Protein AF-A0A2W6HWA1-F1 (afdb_monomer)

Sequence (67 aa):
MFIRQPDHNPEHTRELHAAIRAGKIKALHALIKKGVYVDGTAFDLVRGHMPKQEERLRDHQRKTYYA

Mean predicted aligned error: 5.78 Å

Organism: Stenotrophomonas maltophilia (NCBI:txid40324)

Nearest PDB structures (foldseek):
  8g42-assembly1_A  TM=7.841E-01  e=1.814E-01  synthetic construct
  5oou-assembly1_A  TM=6.724E-01  e=3.196E-01  synthetic construct
  3q9u-assembly1_C  TM=8.084E-01  e=1.049E+00  Escherichia coli
  5lem-assembly1_A  TM=7.628E-01  e=1.244E+00  synthetic construct
  6qfo-assembly1_A  TM=7.590E-01  e=1.474E+00  Bifidobacterium longum

Foldseek 3Di:
DPLQQQPAPVVLQVQLLVCLQVLPPVSNVVSLVVRHDDDPSSLVSCVVRPVVCNVVSVVSNCSNHVD

Solvent-accessible surface area (backbone atoms only — not comparable to full-atom values): 3797 Å² total; per-residue (Å²): 131,79,59,55,73,47,50,79,47,68,67,58,36,50,52,46,43,50,23,33,71,68,58,35,63,71,56,40,51,52,43,55,75,72,40,49,42,78,58,71,64,50,53,56,41,20,58,76,55,38,52,90,47,42,67,57,52,52,52,50,48,48,60,43,75,75,80

pLDDT: mean 80.81, std 12.6, range [39.31, 90.88]

Radius of gyration: 11.02 Å; Cα contacts (8 Å, |Δi|>4): 74; chains: 1; bounding box: 35×19×20 Å

Secondary structure (DSSP, 8-state):
------B--HHHHHHHHHHHHTT-HHHHHHHHHHTBPP-HHHHHHHHHH-GGGHHHHHHHHHHHH--

Structure (mmCIF, N/CA/C/O backbone):
data_AF-A0A2W6HWA1-F1
#
_entry.id   AF-A0A2W6HWA1-F1
#
loop_
_atom_site.group_PDB
_atom_site.id
_atom_site.type_sy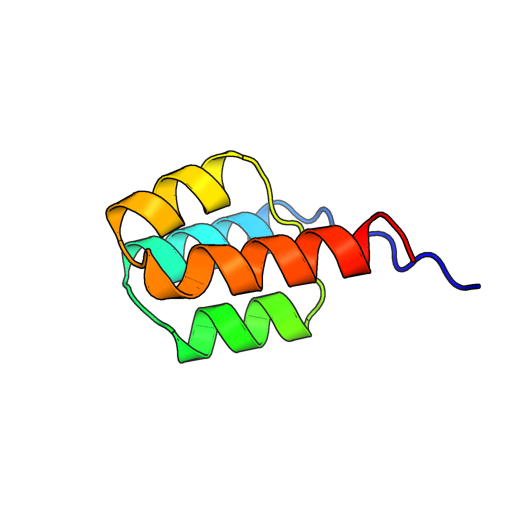mbol
_atom_site.label_atom_id
_atom_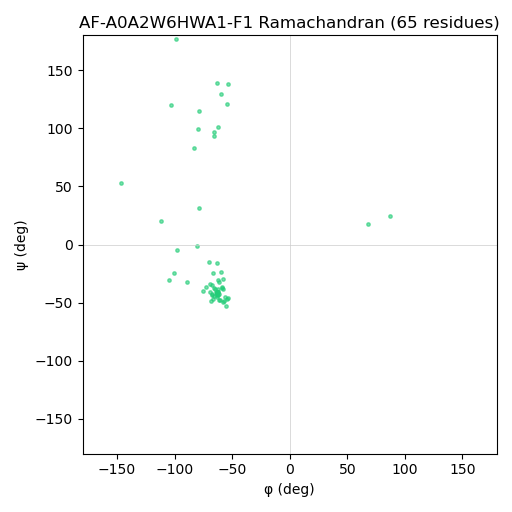site.label_alt_id
_atom_site.label_comp_id
_atom_site.label_asym_id
_atom_site.label_entity_id
_atom_site.label_seq_id
_atom_site.pdbx_PDB_ins_code
_atom_site.Cartn_x
_atom_site.Cartn_y
_atom_site.Cartn_z
_atom_site.occupancy
_atom_site.B_iso_or_equiv
_atom_site.auth_seq_id
_atom_site.auth_comp_id
_atom_site.auth_asym_id
_atom_site.auth_atom_id
_atom_site.pdbx_PDB_model_num
ATOM 1 N N . MET A 1 1 ? 24.433 2.637 -6.794 1.00 39.31 1 MET A N 1
ATOM 2 C CA . MET A 1 1 ? 23.020 2.936 -6.491 1.00 39.31 1 MET A CA 1
ATOM 3 C C . MET A 1 1 ? 22.200 1.949 -7.306 1.00 39.31 1 MET A C 1
ATOM 5 O O . MET A 1 1 ? 22.148 2.075 -8.520 1.00 39.31 1 MET A O 1
ATOM 9 N N . PHE A 1 2 ? 21.762 0.846 -6.689 1.00 44.62 2 PHE A N 1
ATOM 10 C CA . PHE A 1 2 ? 20.945 -0.157 -7.377 1.00 44.62 2 PHE A CA 1
ATOM 11 C C . PHE A 1 2 ? 19.523 0.387 -7.410 1.00 44.62 2 PHE A C 1
ATOM 13 O O . PHE A 1 2 ? 18.823 0.307 -6.402 1.00 44.62 2 PHE A O 1
ATOM 20 N N . ILE A 1 3 ? 19.126 0.959 -8.542 1.00 46.47 3 ILE A N 1
ATOM 21 C CA . ILE A 1 3 ? 17.737 1.337 -8.789 1.00 46.47 3 ILE A CA 1
ATOM 22 C C . ILE A 1 3 ? 16.960 0.018 -8.755 1.00 46.47 3 ILE A C 1
ATOM 24 O O . ILE A 1 3 ? 17.067 -0.799 -9.673 1.00 46.47 3 ILE A O 1
ATOM 28 N N . ARG A 1 4 ? 16.289 -0.275 -7.634 1.00 51.28 4 ARG A N 1
ATOM 29 C CA . ARG A 1 4 ? 15.430 -1.454 -7.500 1.00 51.28 4 ARG A CA 1
ATOM 30 C C . ARG A 1 4 ? 14.284 -1.231 -8.472 1.00 51.28 4 ARG A C 1
ATOM 32 O O . ARG A 1 4 ? 13.326 -0.546 -8.136 1.00 51.28 4 ARG A O 1
ATOM 39 N N . GLN A 1 5 ? 14.417 -1.756 -9.688 1.00 57.88 5 GLN A N 1
ATOM 40 C CA . GLN A 1 5 ? 13.317 -1.743 -10.637 1.00 57.88 5 GLN A CA 1
ATOM 41 C C . GLN A 1 5 ? 12.125 -2.399 -9.932 1.00 57.88 5 GLN A C 1
ATOM 43 O O . GLN A 1 5 ? 12.280 -3.524 -9.440 1.00 57.88 5 GLN A O 1
ATOM 48 N N . PRO A 1 6 ? 10.989 -1.693 -9.784 1.00 63.47 6 PRO A N 1
ATOM 49 C CA . PRO A 1 6 ? 9.804 -2.291 -9.198 1.00 63.47 6 PRO A CA 1
ATOM 50 C C . PRO A 1 6 ? 9.485 -3.568 -9.962 1.00 63.47 6 PRO A C 1
ATOM 52 O O . PRO A 1 6 ? 9.583 -3.595 -11.191 1.00 63.47 6 PRO A O 1
ATOM 55 N N . ASP A 1 7 ? 9.109 -4.614 -9.234 1.00 64.06 7 ASP A N 1
ATOM 56 C CA . ASP A 1 7 ? 8.672 -5.855 -9.855 1.00 64.06 7 ASP A CA 1
ATOM 57 C C . ASP A 1 7 ? 7.364 -5.555 -10.593 1.00 64.06 7 ASP A C 1
ATOM 59 O O . ASP A 1 7 ? 6.290 -5.462 -9.994 1.00 64.06 7 ASP A O 1
ATOM 63 N N . HIS A 1 8 ? 7.482 -5.306 -11.897 1.00 65.62 8 HIS A N 1
ATOM 64 C CA . HIS A 1 8 ? 6.388 -4.936 -12.793 1.00 65.62 8 HIS A CA 1
ATOM 65 C C . HIS A 1 8 ? 5.568 -6.173 -13.185 1.00 65.62 8 HIS A C 1
ATOM 67 O O . HIS A 1 8 ? 5.060 -6.275 -14.301 1.00 65.62 8 HIS A O 1
ATOM 73 N N . ASN A 1 9 ? 5.485 -7.153 -12.283 1.00 71.94 9 ASN A N 1
ATOM 74 C CA . ASN A 1 9 ? 4.737 -8.365 -12.513 1.00 71.94 9 ASN A CA 1
ATOM 75 C C . ASN A 1 9 ? 3.242 -8.074 -12.284 1.00 71.94 9 ASN A C 1
ATOM 77 O O . ASN A 1 9 ? 2.841 -7.780 -11.149 1.00 71.94 9 ASN A O 1
ATOM 81 N N . PRO A 1 10 ? 2.396 -8.165 -13.327 1.00 71.62 10 PRO A N 1
ATOM 82 C CA . PRO A 1 10 ? 0.970 -7.861 -13.221 1.00 71.62 10 PRO A CA 1
ATOM 83 C C . PRO A 1 10 ? 0.236 -8.739 -12.197 1.00 71.62 10 PRO A C 1
ATOM 85 O O . PRO A 1 10 ? -0.800 -8.331 -11.669 1.00 71.62 10 PRO A O 1
ATOM 88 N N . GLU A 1 11 ? 0.761 -9.926 -11.883 1.00 79.69 11 GLU A N 1
ATOM 89 C CA . GLU A 1 11 ? 0.198 -10.815 -10.863 1.00 79.69 11 GLU A CA 1
ATOM 90 C C . GLU A 1 11 ? 0.324 -10.219 -9.454 1.00 79.69 11 GLU A C 1
ATOM 92 O O . GLU A 1 11 ? -0.667 -10.124 -8.726 1.00 79.69 11 GLU A O 1
ATOM 97 N N . HIS A 1 12 ? 1.504 -9.707 -9.100 1.00 80.56 12 HIS A N 1
ATOM 98 C CA . HIS A 1 12 ? 1.736 -9.083 -7.798 1.00 80.56 12 HIS A CA 1
ATOM 99 C C . HIS A 1 12 ? 0.959 -7.766 -7.640 1.00 80.56 12 HIS A C 1
ATOM 101 O O . HIS A 1 12 ? 0.460 -7.461 -6.553 1.00 80.56 12 HIS A O 1
ATOM 107 N N . THR A 1 13 ? 0.795 -6.995 -8.720 1.00 82.81 13 THR A N 1
ATOM 108 C CA . THR A 1 13 ? -0.045 -5.785 -8.718 1.00 82.81 13 THR A CA 1
ATOM 109 C C . THR A 1 13 ? -1.526 -6.129 -8.516 1.00 82.81 13 THR A C 1
ATOM 111 O O . THR A 1 13 ? -2.227 -5.447 -7.767 1.00 82.81 13 THR A O 1
ATOM 114 N N . ARG A 1 14 ? -2.017 -7.236 -9.092 1.00 86.12 14 ARG A N 1
ATOM 115 C CA . ARG A 1 14 ? -3.380 -7.734 -8.824 1.00 86.12 14 ARG A CA 1
ATOM 116 C C . ARG A 1 14 ? -3.571 -8.140 -7.364 1.00 86.12 14 ARG A C 1
ATOM 118 O O . ARG A 1 14 ? -4.602 -7.802 -6.778 1.00 86.12 14 ARG A O 1
ATOM 125 N N . GLU A 1 15 ? -2.591 -8.810 -6.762 1.00 88.31 15 GLU A N 1
ATOM 126 C CA . GLU A 1 15 ? -2.624 -9.140 -5.331 1.00 88.31 15 GLU A CA 1
ATOM 127 C C . GLU A 1 15 ? -2.651 -7.884 -4.450 1.00 88.31 15 GLU A C 1
ATOM 129 O O . GLU A 1 15 ? -3.395 -7.836 -3.466 1.00 88.31 15 GLU A O 1
ATOM 134 N N . LEU A 1 16 ? -1.911 -6.837 -4.832 1.00 88.19 16 LEU A N 1
ATOM 135 C CA . LEU A 1 16 ? -1.938 -5.537 -4.158 1.00 88.19 16 LEU A CA 1
ATOM 136 C C . LEU A 1 16 ? -3.338 -4.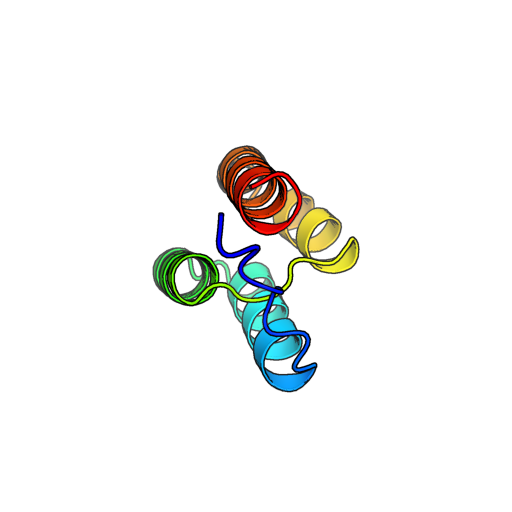916 -4.203 1.00 88.19 16 LEU A C 1
ATOM 138 O O . LEU A 1 16 ? -3.869 -4.521 -3.165 1.00 88.19 16 LEU A O 1
ATOM 142 N N . HIS A 1 17 ? -3.977 -4.895 -5.373 1.00 90.12 17 HIS A N 1
ATOM 143 C CA . HIS A 1 17 ? -5.340 -4.377 -5.525 1.00 90.12 17 HIS A CA 1
ATOM 144 C C . HIS A 1 17 ? -6.355 -5.166 -4.704 1.00 90.12 17 HIS A C 1
ATOM 146 O O . HIS A 1 17 ? -7.210 -4.577 -4.039 1.00 90.12 17 HIS A O 1
ATOM 152 N N . ALA A 1 18 ? -6.245 -6.496 -4.707 1.00 90.38 18 ALA A N 1
ATOM 153 C CA . ALA A 1 18 ? -7.108 -7.360 -3.915 1.00 90.38 18 ALA A CA 1
ATOM 154 C C . ALA A 1 18 ? -6.927 -7.112 -2.409 1.00 90.38 18 ALA A C 1
ATOM 156 O O . ALA A 1 18 ? -7.914 -7.026 -1.677 1.00 90.38 18 ALA A O 1
ATOM 157 N N . ALA A 1 19 ? -5.686 -6.938 -1.944 1.00 90.88 19 ALA A N 1
ATOM 158 C CA . ALA A 1 19 ? -5.394 -6.621 -0.550 1.00 90.88 19 ALA A CA 1
ATOM 159 C C . ALA A 1 19 ? -5.993 -5.271 -0.126 1.00 90.88 19 ALA A C 1
ATOM 161 O O . ALA A 1 19 ? -6.554 -5.182 0.969 1.00 90.88 19 ALA A O 1
ATOM 162 N N . ILE A 1 20 ? -5.922 -4.254 -0.993 1.00 90.25 20 ILE A N 1
ATOM 163 C CA . ILE A 1 20 ? -6.491 -2.924 -0.735 1.00 90.25 20 ILE A CA 1
ATOM 164 C C . ILE A 1 20 ? -8.023 -2.979 -0.706 1.00 90.25 20 ILE A C 1
ATOM 166 O O . ILE A 1 20 ? -8.622 -2.523 0.267 1.00 90.25 20 ILE A O 1
ATOM 170 N N . ARG A 1 21 ? -8.666 -3.604 -1.705 1.00 89.94 21 ARG A N 1
ATOM 171 C CA . ARG A 1 21 ? -10.135 -3.776 -1.731 1.00 89.94 21 ARG A CA 1
ATOM 172 C C . ARG A 1 21 ? -10.651 -4.544 -0.519 1.00 89.94 21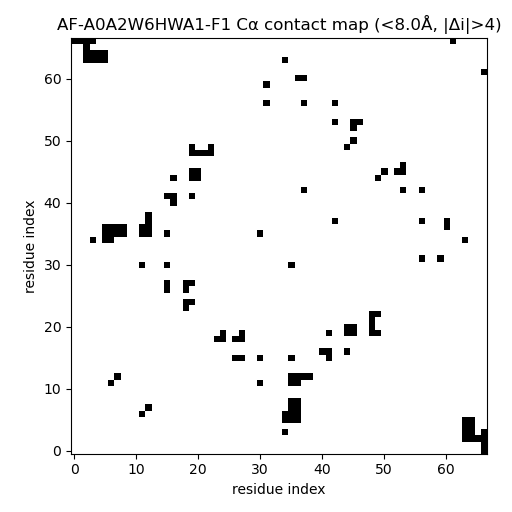 ARG A C 1
ATOM 174 O O . ARG A 1 21 ? -11.715 -4.230 0.000 1.00 89.94 21 ARG A O 1
ATOM 181 N N . ALA A 1 22 ? -9.896 -5.539 -0.060 1.00 89.31 22 ALA A N 1
ATOM 182 C CA . ALA A 1 22 ? -10.243 -6.335 1.112 1.00 89.31 22 ALA A CA 1
ATOM 183 C C . ALA A 1 22 ? -9.897 -5.658 2.454 1.00 89.31 22 ALA A C 1
ATOM 185 O O . ALA A 1 22 ? -10.122 -6.262 3.501 1.00 89.31 22 ALA A O 1
ATOM 186 N N . GLY A 1 23 ? -9.299 -4.458 2.459 1.00 87.94 23 GLY A N 1
ATOM 187 C CA . GLY A 1 23 ? -8.900 -3.767 3.691 1.00 87.94 23 GLY A CA 1
ATOM 188 C C . GLY A 1 23 ? -7.759 -4.451 4.460 1.00 87.94 23 GLY A C 1
ATOM 189 O O . GLY A 1 23 ? -7.559 -4.203 5.652 1.00 87.94 23 GLY A O 1
ATOM 190 N N . LYS A 1 24 ? -6.996 -5.347 3.820 1.00 90.88 24 LYS A N 1
ATOM 191 C CA . LYS A 1 24 ? -5.988 -6.192 4.478 1.00 90.88 24 LYS A CA 1
ATOM 192 C C . LYS A 1 24 ? -4.659 -5.450 4.657 1.00 90.88 24 LYS A C 1
ATOM 194 O O . LYS A 1 24 ? -3.710 -5.658 3.905 1.00 90.88 24 LYS A O 1
ATOM 199 N N . ILE A 1 25 ? -4.551 -4.652 5.725 1.00 87.88 25 ILE A N 1
ATOM 200 C CA . ILE A 1 25 ? -3.355 -3.837 6.048 1.00 87.88 25 ILE A CA 1
ATOM 201 C C . ILE A 1 25 ? -2.064 -4.669 6.088 1.00 87.88 25 ILE A C 1
ATOM 203 O O . ILE A 1 25 ? -1.053 -4.276 5.510 1.00 87.88 25 ILE A O 1
ATOM 207 N N . LYS A 1 26 ? -2.084 -5.836 6.748 1.00 88.69 26 LYS A N 1
ATOM 208 C CA . LYS A 1 26 ? -0.891 -6.694 6.871 1.00 88.69 26 LYS A CA 1
ATOM 209 C C . LYS A 1 26 ? -0.401 -7.205 5.511 1.00 88.69 26 LYS A C 1
ATOM 211 O O . LYS A 1 26 ? 0.801 -7.211 5.267 1.00 88.69 26 LYS A O 1
ATOM 216 N N . ALA A 1 27 ? -1.326 -7.596 4.632 1.00 88.00 27 ALA A N 1
ATOM 217 C CA . ALA A 1 27 ? -0.999 -8.056 3.283 1.00 88.00 27 ALA A CA 1
ATOM 218 C C . ALA A 1 27 ? -0.450 -6.905 2.429 1.00 88.00 27 ALA A C 1
ATOM 220 O O . ALA A 1 27 ? 0.592 -7.056 1.797 1.00 88.00 27 ALA A O 1
ATOM 221 N N . LEU A 1 28 ? -1.080 -5.728 2.507 1.00 87.38 28 LEU A N 1
ATOM 222 C CA . LEU A 1 28 ? -0.591 -4.511 1.861 1.00 87.38 28 LEU A CA 1
ATOM 223 C C . LEU A 1 28 ? 0.857 -4.193 2.273 1.00 87.38 28 LEU A C 1
ATOM 225 O O . LEU A 1 28 ? 1.706 -3.946 1.421 1.00 87.38 28 LEU A O 1
ATOM 229 N N . HIS A 1 29 ? 1.173 -4.247 3.571 1.00 87.81 29 HIS A N 1
ATOM 230 C CA . HIS A 1 29 ? 2.537 -3.997 4.058 1.00 87.81 29 HIS A CA 1
ATOM 231 C C . HIS A 1 29 ? 3.544 -5.039 3.580 1.00 87.81 29 HIS A C 1
ATOM 233 O O . HIS A 1 29 ? 4.677 -4.672 3.271 1.00 87.81 29 HIS A O 1
ATOM 239 N N . ALA A 1 30 ? 3.156 -6.313 3.514 1.00 89.62 30 ALA A N 1
ATOM 240 C CA . ALA A 1 30 ? 4.022 -7.371 3.003 1.00 89.62 30 ALA A CA 1
ATOM 241 C C . ALA A 1 30 ? 4.365 -7.152 1.519 1.00 89.62 30 ALA A C 1
ATOM 243 O O . ALA A 1 30 ? 5.532 -7.254 1.144 1.00 89.62 30 ALA A O 1
ATOM 244 N N . LEU A 1 31 ? 3.374 -6.778 0.703 1.00 86.38 31 LEU A N 1
ATOM 245 C CA . LEU A 1 31 ? 3.547 -6.506 -0.728 1.00 86.38 31 LEU A CA 1
ATOM 246 C C . LEU A 1 31 ? 4.392 -5.249 -0.977 1.00 86.38 31 LEU A C 1
ATOM 248 O O . LEU A 1 31 ? 5.327 -5.278 -1.774 1.00 86.38 31 LEU A O 1
ATOM 252 N N . ILE A 1 32 ? 4.147 -4.179 -0.219 1.00 85.25 32 ILE A N 1
ATOM 253 C CA . ILE A 1 32 ? 4.985 -2.972 -0.232 1.00 85.25 32 ILE A CA 1
ATOM 254 C C . ILE A 1 32 ? 6.441 -3.322 0.113 1.00 85.25 32 ILE A C 1
ATOM 256 O O . ILE A 1 32 ? 7.360 -2.974 -0.623 1.00 85.25 32 ILE A O 1
ATOM 260 N N . LYS A 1 33 ? 6.671 -4.093 1.185 1.00 84.69 33 LYS A N 1
ATOM 261 C CA . LYS A 1 33 ? 8.023 -4.513 1.594 1.00 84.69 33 LYS A CA 1
ATOM 262 C C . LYS A 1 33 ? 8.718 -5.382 0.539 1.00 84.69 33 LYS A C 1
ATOM 264 O O . LYS A 1 33 ? 9.943 -5.335 0.434 1.00 84.69 33 LYS A O 1
ATOM 269 N N . LYS A 1 34 ? 7.953 -6.159 -0.235 1.00 83.75 34 LYS A N 1
ATOM 270 C CA . LYS A 1 34 ? 8.457 -6.988 -1.340 1.00 83.75 34 LYS A CA 1
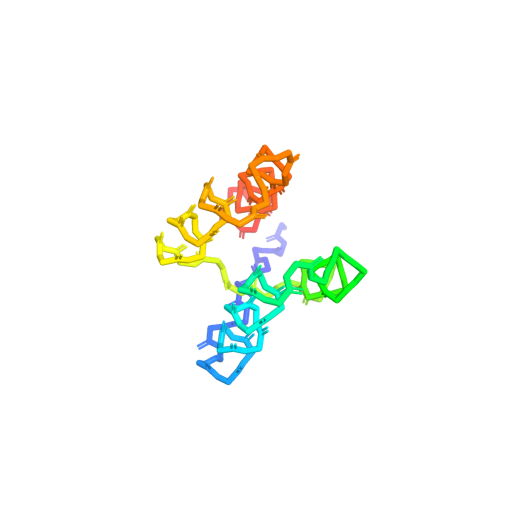ATOM 271 C C . LYS A 1 34 ? 8.924 -6.151 -2.542 1.00 83.75 34 LYS A C 1
ATOM 273 O O . LYS A 1 34 ? 9.661 -6.670 -3.367 1.00 83.75 34 LYS A O 1
ATOM 278 N N . GLY A 1 35 ? 8.563 -4.866 -2.617 1.00 82.25 35 GLY A N 1
ATOM 279 C CA . GLY A 1 35 ? 8.931 -4.006 -3.746 1.00 82.25 35 GLY A CA 1
ATOM 280 C C . GLY A 1 35 ? 7.939 -4.064 -4.906 1.00 82.25 35 GLY A C 1
ATOM 281 O O . GLY A 1 35 ? 8.323 -3.806 -6.043 1.00 82.25 35 GLY A O 1
ATOM 282 N N . VAL A 1 36 ? 6.680 -4.429 -4.633 1.00 84.31 36 VAL A N 1
ATOM 283 C CA . VAL A 1 36 ? 5.641 -4.519 -5.668 1.00 84.31 36 VAL A CA 1
ATOM 284 C C . VAL A 1 36 ? 5.385 -3.146 -6.287 1.00 84.31 36 VAL A C 1
ATOM 286 O O . VAL A 1 36 ? 5.332 -2.131 -5.579 1.00 84.31 36 VAL A O 1
ATOM 289 N N . TYR A 1 37 ? 5.224 -3.140 -7.611 1.00 82.50 37 TYR A N 1
ATOM 290 C CA . TYR A 1 37 ? 4.846 -1.969 -8.389 1.00 82.50 37 TYR A CA 1
ATOM 291 C C . TYR A 1 37 ? 3.485 -1.423 -7.937 1.00 82.50 37 TYR A C 1
ATOM 293 O O . TYR A 1 37 ? 2.493 -2.150 -7.855 1.00 82.50 37 TYR A O 1
ATOM 301 N N . VAL A 1 38 ? 3.451 -0.120 -7.673 1.00 83.06 38 VAL A N 1
ATOM 302 C CA . VAL A 1 38 ? 2.234 0.636 -7.378 1.00 83.06 38 VAL A CA 1
ATOM 303 C C . VAL A 1 38 ? 1.850 1.441 -8.615 1.00 83.06 38 VAL A C 1
ATOM 305 O O . VAL A 1 38 ? 2.617 2.316 -9.028 1.00 83.06 38 VAL A O 1
ATOM 308 N N . ASP A 1 39 ? 0.655 1.183 -9.146 1.00 85.06 39 ASP A N 1
ATOM 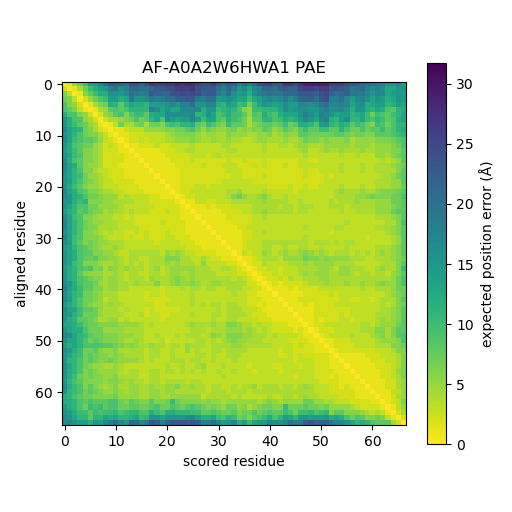309 C CA . ASP A 1 39 ? 0.045 1.949 -10.235 1.00 85.06 39 ASP A CA 1
ATOM 310 C C . ASP A 1 39 ? -0.978 2.979 -9.707 1.00 85.06 39 ASP A C 1
ATOM 312 O O . ASP A 1 39 ? -1.263 3.060 -8.508 1.00 85.06 39 ASP A O 1
ATOM 316 N N . GLY A 1 40 ? -1.550 3.778 -10.612 1.00 82.75 40 GLY A N 1
ATOM 317 C CA . GLY A 1 40 ? -2.595 4.750 -10.278 1.00 82.75 40 GLY A CA 1
ATOM 318 C C . GLY A 1 40 ? -3.874 4.121 -9.704 1.00 82.75 40 GLY A C 1
ATOM 319 O O . GLY A 1 40 ? -4.500 4.709 -8.824 1.00 82.75 40 GLY A O 1
ATOM 320 N N . THR A 1 41 ? -4.230 2.907 -10.129 1.00 86.50 41 THR A N 1
ATOM 321 C CA . THR A 1 41 ? -5.390 2.151 -9.632 1.00 86.50 41 THR A CA 1
ATOM 322 C C . THR A 1 41 ? -5.229 1.799 -8.159 1.00 86.50 41 THR A C 1
ATOM 324 O O . THR A 1 41 ? -6.172 1.951 -7.383 1.00 86.50 41 THR A O 1
ATOM 327 N N . ALA A 1 42 ? -4.032 1.396 -7.727 1.00 86.62 42 ALA A N 1
ATOM 328 C CA . ALA A 1 42 ? -3.753 1.152 -6.314 1.00 86.62 42 ALA A CA 1
ATOM 329 C C . ALA A 1 42 ? -3.998 2.401 -5.443 1.00 86.62 42 ALA A C 1
ATOM 331 O O . ALA A 1 42 ? -4.517 2.271 -4.332 1.00 86.62 42 ALA A O 1
ATOM 332 N N . PHE A 1 43 ? -3.684 3.604 -5.939 1.00 87.31 43 PHE A N 1
ATOM 333 C CA . PHE A 1 43 ? -3.980 4.858 -5.232 1.00 87.31 43 PHE A CA 1
ATOM 334 C C . PHE A 1 43 ? -5.476 5.164 -5.165 1.00 87.31 43 PHE A C 1
ATOM 336 O O . PHE A 1 43 ? -5.961 5.590 -4.117 1.00 87.31 43 PHE A O 1
ATOM 343 N N . ASP A 1 44 ? -6.216 4.925 -6.244 1.00 89.56 44 ASP A N 1
ATOM 344 C CA . ASP A 1 44 ? -7.666 5.123 -6.248 1.00 89.56 44 ASP A CA 1
ATOM 345 C C . ASP A 1 44 ? -8.358 4.171 -5.253 1.00 89.56 44 ASP A C 1
ATOM 347 O O . ASP A 1 44 ? -9.123 4.587 -4.378 1.00 89.56 44 ASP A O 1
ATOM 351 N N . LEU A 1 45 ? -7.955 2.897 -5.275 1.00 89.69 45 LEU A N 1
ATOM 352 C CA . LEU A 1 45 ? -8.440 1.884 -4.341 1.00 89.69 45 LEU A CA 1
ATOM 353 C C . LEU A 1 45 ? -8.083 2.221 -2.890 1.00 89.69 45 LEU A C 1
ATOM 355 O O . LEU A 1 45 ? -8.909 2.025 -1.994 1.00 89.69 45 LEU A O 1
ATOM 359 N N . VAL A 1 46 ? -6.870 2.721 -2.627 1.00 90.19 46 VAL A N 1
ATOM 360 C CA . VAL A 1 46 ? -6.462 3.036 -1.253 1.00 90.19 46 VAL A CA 1
ATOM 361 C C . VAL A 1 46 ? -7.231 4.237 -0.713 1.00 90.19 46 VAL A C 1
ATOM 363 O O . VAL A 1 46 ? -7.579 4.232 0.463 1.00 90.19 46 VAL A O 1
ATOM 366 N N . ARG A 1 47 ? -7.580 5.218 -1.554 1.00 88.50 47 ARG A N 1
ATOM 367 C CA . ARG A 1 47 ? -8.433 6.350 -1.162 1.00 88.50 47 ARG A CA 1
ATOM 368 C C . ARG A 1 47 ? -9.825 5.907 -0.740 1.00 88.50 47 ARG A C 1
ATOM 370 O O . ARG A 1 47 ? -10.323 6.385 0.276 1.00 88.50 47 ARG A O 1
ATOM 377 N N . GLY A 1 48 ? -10.426 4.983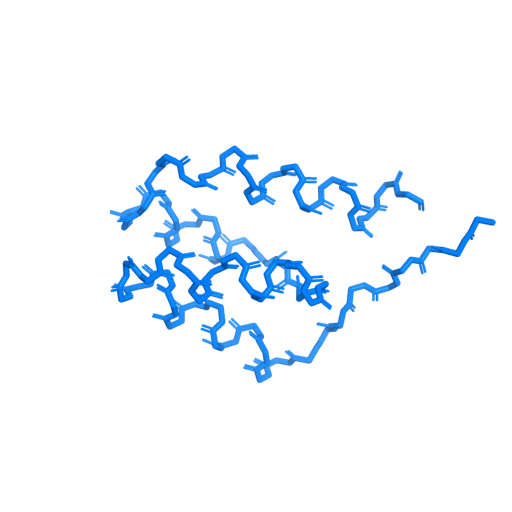 -1.490 1.00 88.25 48 GLY A N 1
ATOM 378 C CA . GLY A 1 48 ? -11.773 4.485 -1.211 1.00 88.25 48 GLY A CA 1
ATOM 379 C C . GLY A 1 48 ? -11.845 3.513 -0.031 1.00 88.25 48 GLY A C 1
ATOM 380 O O . GLY A 1 48 ? -12.775 3.578 0.768 1.00 88.25 48 GLY A O 1
ATOM 381 N N . HIS A 1 49 ? -10.864 2.616 0.105 1.00 88.75 49 HIS A N 1
ATOM 382 C CA . HIS A 1 49 ? -10.931 1.520 1.078 1.00 88.75 49 HIS A CA 1
ATOM 383 C C . HIS A 1 49 ? -10.044 1.721 2.312 1.00 88.75 49 HIS A C 1
ATOM 385 O O . HIS A 1 49 ? -10.354 1.207 3.388 1.00 88.75 49 HIS A O 1
ATOM 391 N N . MET A 1 50 ? -8.909 2.412 2.176 1.00 86.38 50 MET A N 1
ATOM 392 C CA . MET A 1 50 ? -7.851 2.444 3.192 1.00 86.38 50 MET A CA 1
ATOM 393 C C . MET A 1 50 ? -7.102 3.793 3.250 1.00 86.38 50 MET A C 1
ATOM 395 O O . MET A 1 50 ? -5.870 3.799 3.223 1.00 86.38 50 MET A O 1
ATOM 399 N N . PRO A 1 51 ? -7.783 4.946 3.387 1.00 87.44 51 PRO A N 1
ATOM 400 C CA . PRO A 1 51 ? -7.185 6.270 3.158 1.00 87.44 51 PRO A CA 1
ATOM 401 C C . PRO A 1 51 ? -5.961 6.566 4.040 1.00 87.44 51 PRO A C 1
ATOM 403 O O . PRO A 1 51 ? -5.014 7.216 3.606 1.00 87.44 51 PRO A O 1
ATOM 406 N N . LYS A 1 52 ? -5.903 5.998 5.254 1.00 89.19 52 LYS A N 1
ATOM 407 C CA . LYS A 1 52 ? -4.742 6.106 6.162 1.00 89.19 52 LYS A CA 1
ATOM 408 C C . LYS A 1 52 ? -3.454 5.473 5.612 1.00 89.19 52 LYS A C 1
ATOM 410 O O . LYS A 1 52 ? -2.386 5.695 6.169 1.00 89.19 52 LYS A O 1
ATOM 415 N N . GLN A 1 53 ? -3.546 4.632 4.583 1.00 87.81 53 GLN A N 1
ATOM 416 C CA . GLN A 1 53 ? -2.401 3.981 3.946 1.00 87.81 53 GLN A CA 1
ATOM 417 C C . GLN A 1 53 ? -1.934 4.710 2.675 1.00 87.81 53 GLN A C 1
ATOM 419 O O . GLN A 1 53 ? -0.901 4.320 2.135 1.00 87.81 53 GLN A O 1
ATOM 424 N N . GLU A 1 54 ? -2.625 5.769 2.221 1.00 88.38 54 GLU A N 1
ATOM 425 C CA . GLU A 1 54 ? -2.229 6.533 1.023 1.00 88.38 54 GLU A CA 1
ATOM 426 C C . GLU A 1 54 ? -0.810 7.096 1.155 1.00 88.38 54 GLU A C 1
ATOM 428 O O . GLU A 1 54 ? 0.026 6.892 0.275 1.00 88.38 54 GLU A O 1
ATOM 433 N N . GLU A 1 55 ? -0.517 7.762 2.273 1.00 88.06 55 GLU A N 1
ATOM 434 C CA . GLU A 1 55 ? 0.796 8.364 2.526 1.00 88.06 55 GLU A CA 1
ATOM 435 C C . GLU A 1 55 ? 1.9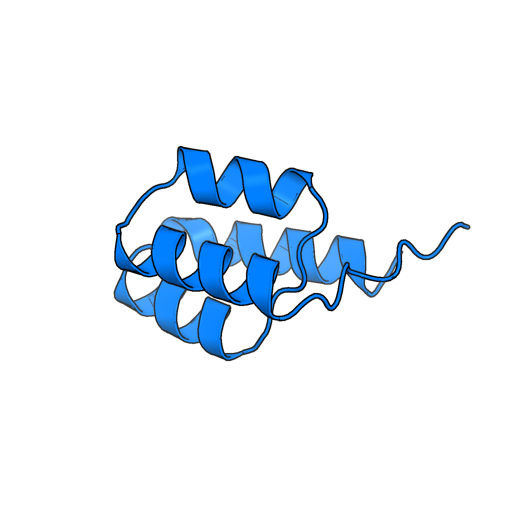18 7.321 2.457 1.00 88.06 55 GLU A C 1
ATOM 437 O O . GLU A 1 55 ? 2.983 7.553 1.887 1.00 88.06 55 GLU A O 1
ATOM 442 N N . ARG A 1 56 ? 1.642 6.118 2.960 1.00 86.56 56 ARG A N 1
ATOM 443 C CA . ARG A 1 56 ? 2.594 5.010 2.978 1.00 86.56 56 ARG A CA 1
ATOM 444 C C . ARG A 1 56 ? 2.814 4.407 1.591 1.00 86.56 56 ARG A C 1
ATOM 446 O O . ARG A 1 56 ? 3.938 4.039 1.259 1.00 86.56 56 ARG A O 1
ATOM 453 N N . LEU A 1 57 ? 1.761 4.333 0.779 1.00 86.00 57 LEU A N 1
ATOM 454 C CA . LEU A 1 57 ? 1.842 3.951 -0.631 1.00 86.00 57 LEU A CA 1
ATOM 455 C C . LEU A 1 57 ? 2.669 4.968 -1.432 1.00 86.00 57 LEU A C 1
ATOM 457 O O . LEU A 1 57 ? 3.506 4.578 -2.243 1.00 86.00 57 LEU A O 1
ATOM 461 N N . ARG A 1 58 ? 2.493 6.262 -1.145 1.00 86.69 58 ARG A N 1
ATOM 462 C CA . ARG A 1 58 ? 3.258 7.358 -1.750 1.00 86.69 58 ARG A CA 1
ATOM 463 C C . ARG A 1 58 ? 4.738 7.316 -1.371 1.00 86.69 58 ARG A C 1
ATOM 465 O O . ARG A 1 58 ? 5.585 7.471 -2.246 1.00 86.69 58 ARG A O 1
ATOM 472 N N . ASP A 1 59 ? 5.061 7.076 -0.100 1.00 87.88 59 ASP A N 1
ATOM 473 C CA . ASP A 1 59 ? 6.449 6.920 0.356 1.00 87.88 59 ASP A CA 1
ATOM 474 C C . ASP A 1 59 ? 7.127 5.705 -0.296 1.00 87.88 59 ASP A C 1
ATOM 476 O O . ASP A 1 59 ? 8.257 5.806 -0.778 1.00 87.88 59 ASP A O 1
ATOM 480 N N . HIS A 1 60 ? 6.412 4.578 -0.395 1.00 85.31 60 HIS A N 1
ATOM 481 C CA . HIS A 1 60 ? 6.893 3.385 -1.094 1.00 85.31 60 HIS A CA 1
ATOM 482 C C . HIS A 1 60 ? 7.155 3.649 -2.575 1.00 85.31 60 HIS A C 1
ATOM 484 O O . HIS A 1 60 ? 8.231 3.324 -3.078 1.00 85.31 60 HIS A O 1
ATOM 490 N N . GLN A 1 61 ? 6.203 4.282 -3.263 1.00 81.75 61 GLN A N 1
ATOM 491 C CA . GLN A 1 61 ? 6.364 4.687 -4.654 1.00 81.75 61 GLN A CA 1
ATOM 492 C C . GLN A 1 61 ? 7.622 5.556 -4.785 1.00 81.75 61 GLN A C 1
ATOM 494 O O . GLN A 1 61 ? 8.537 5.216 -5.530 1.00 81.75 61 GLN A O 1
ATOM 499 N N . ARG A 1 62 ? 7.747 6.611 -3.974 1.00 82.38 62 ARG A N 1
ATOM 500 C CA . ARG A 1 62 ? 8.904 7.512 -4.023 1.00 82.38 62 ARG A CA 1
ATOM 501 C C . ARG A 1 62 ? 10.230 6.772 -3.827 1.00 82.38 62 ARG A C 1
ATOM 503 O O . ARG A 1 62 ? 11.153 6.986 -4.602 1.00 82.38 62 ARG A O 1
ATOM 510 N N . LYS A 1 63 ? 10.310 5.866 -2.851 1.00 79.00 63 LYS A N 1
ATOM 511 C CA . L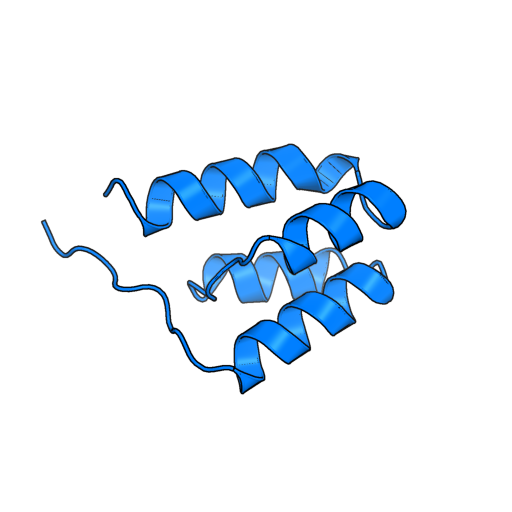YS A 1 63 ? 11.501 5.036 -2.594 1.00 79.00 63 LYS A CA 1
ATOM 512 C C . LYS A 1 63 ? 11.807 4.030 -3.698 1.00 79.00 63 LYS A C 1
ATOM 514 O O . LYS A 1 63 ? 12.946 3.602 -3.807 1.00 79.00 63 LYS A O 1
ATOM 519 N N . THR A 1 64 ? 10.811 3.628 -4.478 1.00 71.69 64 THR A N 1
ATOM 520 C CA . THR A 1 64 ? 10.990 2.621 -5.527 1.00 71.69 64 THR A CA 1
ATOM 521 C C . THR A 1 64 ? 11.392 3.249 -6.867 1.00 71.69 64 THR A C 1
ATOM 523 O O . THR A 1 64 ? 12.160 2.638 -7.598 1.00 71.69 64 THR A O 1
ATOM 526 N N . TYR A 1 65 ? 10.943 4.475 -7.182 1.00 65.25 65 TYR A N 1
ATOM 527 C CA . TYR A 1 65 ? 11.283 5.155 -8.451 1.00 65.25 65 TYR A CA 1
ATOM 528 C C . TYR A 1 65 ? 12.385 6.214 -8.355 1.00 65.25 65 TYR A C 1
ATOM 530 O O . TYR A 1 65 ? 13.004 6.512 -9.371 1.00 65.25 65 TYR A O 1
ATOM 538 N N . TYR A 1 66 ? 12.616 6.811 -7.182 1.00 57.88 66 TYR A N 1
ATOM 539 C CA . TYR A 1 66 ? 13.566 7.923 -7.010 1.00 57.88 66 TYR A CA 1
ATOM 540 C C . TYR A 1 66 ? 14.810 7.545 -6.183 1.00 57.88 66 TYR A C 1
ATOM 542 O O . TYR A 1 66 ? 15.452 8.430 -5.615 1.00 57.88 66 TYR A O 1
ATOM 550 N N . ALA A 1 67 ? 15.130 6.250 -6.072 1.00 50.28 67 ALA A N 1
ATOM 551 C CA . ALA A 1 67 ? 16.289 5.736 -5.330 1.00 50.28 67 ALA A CA 1
ATOM 552 C C . ALA A 1 67 ? 17.433 5.255 -6.227 1.00 50.28 67 ALA A C 1
ATOM 554 O O . ALA A 1 67 ? 17.215 5.026 -7.435 1.00 50.28 67 ALA A O 1
#